Protein AF-A0A959Y8B1-F1 (afdb_monomer_lite)

Sequence (65 aa):
TLLQLTALAQQGTGVRGRVTDEGGAPVPYANVAVLALPDSGLVTGGITNEEGRFRVPVDPGSYAV

Foldseek 3Di:
DDDDPPDPPCPADWDKDADADPVRQGDFQDKAFKAAPDVRHTDDIDGAHNRRIDTDHDDDHDIDD

pLDDT: mean 86.55, std 16.84, range [43.25, 98.5]

Secondary structure (DSSP, 8-state):
-------------EEEEE-B-TTS-B-TT-EEEEEETTT--EEEEEE--TTSEEEEE--SS-EE-

Structure (mmCIF, N/CA/C/O backbone):
data_AF-A0A959Y8B1-F1
#
_entry.id   AF-A0A959Y8B1-F1
#
loop_
_atom_site.group_PDB
_atom_site.id
_atom_site.type_symbol
_atom_site.label_atom_id
_atom_site.label_alt_id
_atom_site.label_comp_id
_atom_site.label_asym_id
_atom_site.label_entity_id
_atom_site.label_seq_id
_atom_site.pdbx_PDB_ins_code
_atom_site.Cartn_x
_atom_site.Cartn_y
_atom_site.Cartn_z
_atom_site.occupancy
_atom_site.B_iso_or_equiv
_atom_site.auth_seq_id
_atom_site.auth_comp_id
_atom_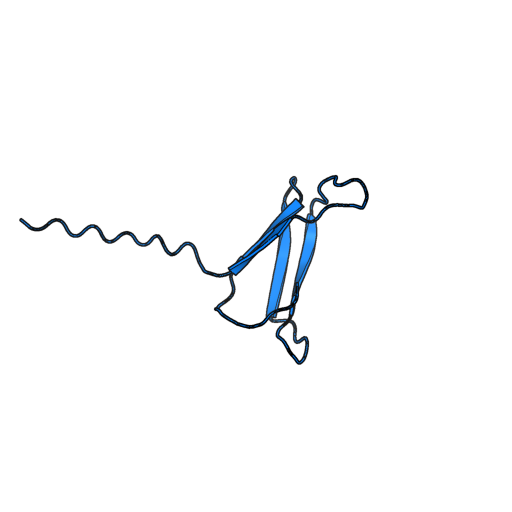site.auth_asym_id
_atom_site.auth_atom_id
_atom_site.pdbx_PDB_model_num
ATOM 1 N N . THR A 1 1 ? 0.853 39.603 -23.513 1.00 46.47 1 THR A N 1
ATOM 2 C CA . THR A 1 1 ? 1.546 38.825 -22.467 1.00 46.47 1 THR A CA 1
ATOM 3 C C . THR A 1 1 ? 0.859 37.484 -22.339 1.00 46.47 1 THR A C 1
ATOM 5 O O . THR A 1 1 ? -0.346 37.475 -22.136 1.00 46.47 1 THR A O 1
ATOM 8 N N . LEU A 1 2 ? 1.569 36.376 -22.552 1.00 43.25 2 LEU A N 1
ATOM 9 C CA . LEU A 1 2 ? 1.011 35.022 -22.475 1.00 43.25 2 LEU A CA 1
ATOM 10 C C . LEU A 1 2 ? 1.251 34.477 -21.057 1.00 43.25 2 LEU A C 1
ATOM 12 O O . LEU A 1 2 ? 2.401 34.404 -20.632 1.00 43.25 2 LEU A O 1
ATOM 16 N N . LEU A 1 3 ? 0.193 34.133 -20.318 1.00 48.75 3 LEU A N 1
ATOM 17 C CA . LEU A 1 3 ? 0.313 33.418 -19.044 1.00 48.75 3 LEU A CA 1
ATOM 18 C C . LEU A 1 3 ? 0.497 31.927 -19.355 1.00 48.75 3 LEU A C 1
ATOM 20 O O . LEU A 1 3 ? -0.418 31.294 -19.876 1.00 48.75 3 LEU A O 1
ATOM 24 N N . GLN A 1 4 ? 1.661 31.359 -19.046 1.00 51.09 4 GLN A N 1
ATOM 25 C CA . GLN A 1 4 ? 1.816 29.906 -18.993 1.00 51.09 4 GLN A CA 1
ATOM 26 C C . GLN A 1 4 ? 1.464 29.436 -17.576 1.00 51.09 4 GLN A C 1
ATOM 28 O O . GLN A 1 4 ? 2.186 29.737 -16.629 1.00 51.09 4 GLN A O 1
ATOM 33 N N . LEU A 1 5 ? 0.346 28.717 -17.424 1.00 52.75 5 LEU A N 1
ATOM 34 C CA . LEU A 1 5 ? 0.082 27.909 -16.231 1.00 52.75 5 LEU A CA 1
ATOM 35 C C . LEU A 1 5 ? 0.727 26.536 -16.436 1.00 52.75 5 LEU A C 1
ATOM 37 O O . LEU A 1 5 ? 0.148 25.653 -17.065 1.00 52.75 5 LEU A O 1
ATOM 41 N N . THR A 1 6 ? 1.919 26.335 -15.891 1.00 58.69 6 THR A N 1
ATOM 42 C CA . THR A 1 6 ? 2.473 24.993 -15.697 1.00 58.69 6 THR A CA 1
ATOM 43 C C . THR A 1 6 ? 1.898 24.414 -14.409 1.00 58.69 6 THR A C 1
ATOM 45 O O . THR A 1 6 ? 2.419 24.621 -13.316 1.00 58.69 6 THR A O 1
ATOM 48 N N . ALA A 1 7 ? 0.786 23.688 -14.522 1.00 58.78 7 ALA A N 1
ATOM 49 C CA . ALA A 1 7 ? 0.291 22.854 -13.434 1.00 58.78 7 ALA A CA 1
ATOM 50 C C . ALA A 1 7 ? 1.120 21.559 -13.377 1.00 58.78 7 ALA A C 1
ATOM 52 O O . ALA A 1 7 ? 0.845 20.606 -14.102 1.00 58.78 7 ALA A O 1
ATOM 53 N N . LEU A 1 8 ? 2.134 21.500 -12.510 1.00 58.16 8 LEU A N 1
ATOM 54 C CA . LEU A 1 8 ? 2.817 20.247 -12.159 1.00 58.16 8 LEU A CA 1
ATOM 55 C C . LEU A 1 8 ? 1.947 19.452 -11.169 1.00 58.16 8 LEU A C 1
ATOM 57 O O . LEU A 1 8 ? 2.279 19.314 -9.997 1.00 58.16 8 LEU A O 1
ATOM 61 N N . ALA A 1 9 ? 0.785 18.975 -11.618 1.00 50.41 9 ALA A N 1
ATOM 62 C CA . ALA A 1 9 ? -0.157 18.227 -10.781 1.00 50.41 9 ALA A CA 1
ATOM 63 C C . ALA A 1 9 ? -0.127 16.711 -11.032 1.00 50.41 9 ALA A C 1
ATOM 65 O O . ALA A 1 9 ? -1.079 16.016 -10.677 1.00 50.41 9 ALA A O 1
ATOM 66 N N . GLN A 1 10 ? 0.956 16.161 -11.593 1.00 52.41 10 GLN A N 1
ATOM 67 C CA . GLN A 1 10 ? 1.156 14.709 -11.588 1.00 52.41 10 GLN A CA 1
ATOM 68 C C . GLN A 1 10 ? 1.621 14.286 -10.184 1.00 52.41 10 GLN A C 1
ATOM 70 O O . GLN A 1 10 ? 2.776 13.940 -9.956 1.00 52.41 10 GLN A O 1
ATOM 75 N N . GLN A 1 11 ? 0.721 14.373 -9.201 1.00 52.28 11 GLN A N 1
ATOM 76 C CA . GLN A 1 11 ? 0.910 13.750 -7.893 1.00 52.28 11 GLN A CA 1
ATOM 77 C C . GLN A 1 11 ? 1.158 12.262 -8.157 1.00 52.28 11 GLN A C 1
ATOM 79 O O . GLN A 1 11 ? 0.234 11.576 -8.595 1.00 52.28 11 GLN A O 1
ATOM 84 N N . GLY A 1 12 ? 2.407 11.823 -7.973 1.00 57.16 12 GLY A N 1
ATOM 85 C CA . GLY A 1 12 ? 3.001 10.632 -8.589 1.00 57.16 12 GLY A CA 1
ATOM 86 C C . GLY A 1 12 ? 2.072 9.431 -8.747 1.00 57.16 12 GLY A C 1
ATOM 87 O O . GLY A 1 12 ? 1.283 9.110 -7.852 1.00 57.16 12 GLY A O 1
ATOM 88 N N . THR A 1 13 ? 2.177 8.760 -9.894 1.00 72.00 13 THR A N 1
ATOM 89 C CA . THR A 1 13 ? 1.576 7.440 -10.103 1.00 72.00 13 THR A CA 1
ATOM 90 C C . THR A 1 13 ? 2.025 6.496 -8.984 1.00 72.00 13 THR A C 1
ATOM 92 O O . THR A 1 13 ? 3.120 6.626 -8.439 1.00 72.00 13 THR A O 1
ATOM 95 N N . GLY A 1 14 ? 1.139 5.609 -8.547 1.00 84.31 14 GLY A N 1
ATOM 96 C CA . GLY A 1 14 ? 1.447 4.708 -7.445 1.00 84.31 14 GLY A CA 1
ATOM 97 C C . GLY A 1 14 ? 0.237 3.914 -6.990 1.00 84.31 14 GLY A C 1
ATOM 98 O O . GLY A 1 14 ? -0.907 4.266 -7.303 1.00 84.31 14 GLY A O 1
ATOM 99 N N . VAL A 1 15 ? 0.493 2.851 -6.233 1.00 90.38 15 VAL A N 1
ATOM 100 C CA . VAL A 1 15 ? -0.567 2.008 -5.683 1.00 90.38 15 VAL A CA 1
ATOM 101 C C . VAL A 1 15 ? -1.099 2.639 -4.403 1.00 90.38 15 VAL A C 1
ATOM 103 O O . VAL A 1 15 ? -0.348 3.132 -3.561 1.00 90.38 15 VAL A O 1
ATOM 106 N N . ARG A 1 16 ? -2.423 2.657 -4.263 1.00 93.19 16 ARG A N 1
ATOM 107 C CA . ARG A 1 16 ? -3.111 3.164 -3.076 1.00 93.19 16 ARG A CA 1
ATOM 108 C C . ARG A 1 16 ? -4.223 2.213 -2.677 1.00 93.19 16 ARG A C 1
ATOM 110 O O . ARG A 1 16 ? -4.866 1.627 -3.544 1.00 93.19 16 ARG A O 1
ATOM 117 N N . GLY A 1 17 ? -4.494 2.136 -1.384 1.00 94.44 17 GLY A N 1
ATOM 118 C CA . GLY A 1 17 ? -5.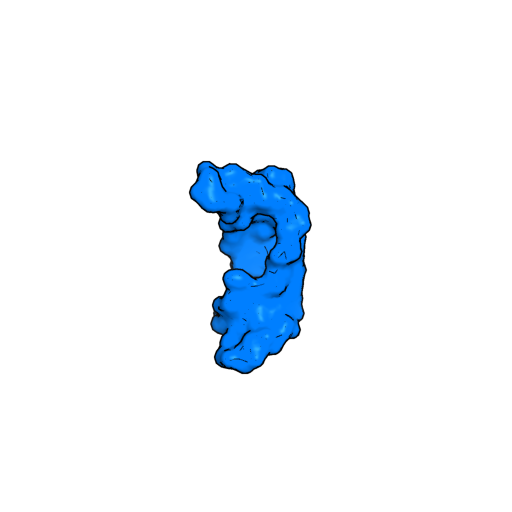538 1.271 -0.857 1.00 94.44 17 GLY A CA 1
ATOM 119 C C . GLY A 1 17 ? -5.875 1.578 0.593 1.00 94.44 17 GLY A C 1
ATOM 120 O O . GLY A 1 17 ? -5.369 2.540 1.181 1.00 94.44 17 GLY A O 1
ATOM 121 N N . ARG A 1 18 ? -6.771 0.762 1.148 1.00 97.56 18 ARG A N 1
ATOM 122 C CA . ARG A 1 18 ? -7.156 0.776 2.557 1.00 97.56 18 ARG A CA 1
ATOM 123 C C . ARG A 1 18 ? -7.163 -0.658 3.070 1.00 97.56 18 ARG A C 1
ATOM 125 O O . ARG A 1 18 ? -7.782 -1.508 2.443 1.00 97.56 18 ARG A O 1
ATOM 132 N N . VAL A 1 19 ? -6.496 -0.892 4.190 1.00 97.62 19 VAL A N 1
ATOM 133 C CA . VAL A 1 19 ? -6.495 -2.172 4.897 1.00 97.62 19 VAL A CA 1
ATOM 134 C C . VAL A 1 19 ? -7.545 -2.109 5.997 1.00 97.62 19 VAL A C 1
ATOM 136 O O . VAL A 1 19 ? -7.562 -1.170 6.799 1.00 97.62 19 VAL A O 1
ATOM 139 N N . THR A 1 20 ? -8.427 -3.101 6.012 1.00 98.25 20 THR A N 1
ATOM 140 C CA . THR A 1 20 ? -9.447 -3.284 7.044 1.00 98.25 20 THR A CA 1
ATOM 141 C C . THR A 1 20 ? -9.403 -4.710 7.575 1.00 98.25 20 THR A C 1
ATOM 143 O O . THR A 1 20 ? -8.994 -5.617 6.852 1.00 98.25 20 THR A O 1
ATOM 146 N N . ASP A 1 21 ? -9.826 -4.907 8.819 1.00 97.88 21 ASP A N 1
ATOM 147 C CA . ASP A 1 21 ? -10.074 -6.241 9.365 1.00 97.88 21 ASP A CA 1
ATOM 148 C C . ASP A 1 21 ? -11.394 -6.835 8.831 1.00 97.88 21 ASP A C 1
ATOM 150 O O . ASP A 1 21 ? -12.082 -6.235 7.998 1.00 97.88 21 ASP A O 1
ATOM 154 N N . GLU A 1 22 ? -11.755 -8.025 9.312 1.00 97.06 22 GLU A N 1
ATOM 155 C CA . GLU A 1 22 ? -12.986 -8.731 8.927 1.00 97.06 22 GLU A CA 1
ATOM 156 C C . GLU A 1 22 ? -14.267 -7.957 9.289 1.00 97.06 22 GLU A C 1
ATOM 158 O O . GLU A 1 22 ? -15.294 -8.111 8.629 1.00 97.06 22 GLU A O 1
ATOM 163 N N . GLY A 1 23 ? -14.209 -7.099 10.313 1.00 97.19 23 GLY A N 1
ATOM 164 C CA . GLY A 1 23 ? -15.304 -6.223 10.727 1.00 97.19 23 GLY A CA 1
ATOM 165 C C . GLY A 1 23 ? -15.375 -4.914 9.937 1.00 97.19 23 GLY A C 1
ATOM 166 O O . GLY A 1 23 ? -16.276 -4.106 10.168 1.00 97.19 23 GLY A O 1
ATOM 167 N N . GLY A 1 24 ? -14.438 -4.681 9.013 1.00 96.75 24 GLY A N 1
ATOM 168 C CA . GLY A 1 24 ? -14.327 -3.443 8.248 1.00 96.75 24 GLY A CA 1
ATOM 169 C C . GLY A 1 24 ? -13.664 -2.293 9.014 1.00 96.75 24 GLY A C 1
ATOM 170 O O . GLY A 1 24 ? -13.630 -1.167 8.503 1.00 96.75 24 GLY A O 1
ATOM 171 N N . ALA A 1 25 ? -13.127 -2.539 10.213 1.00 98.06 25 ALA A N 1
ATOM 172 C CA . ALA A 1 25 ? -12.390 -1.529 10.960 1.00 98.06 25 ALA A CA 1
ATOM 173 C C . ALA A 1 25 ? -11.015 -1.298 10.310 1.00 98.06 25 ALA A C 1
ATOM 175 O O . ALA A 1 25 ? -10.399 -2.244 9.815 1.00 98.06 25 ALA A O 1
ATOM 176 N N . PRO A 1 26 ? -10.518 -0.049 10.254 1.00 98.31 26 PRO A N 1
ATOM 177 C CA . PRO A 1 26 ? -9.216 0.234 9.665 1.00 98.31 26 PRO A CA 1
ATOM 178 C C . PRO A 1 26 ? -8.090 -0.428 10.462 1.00 98.31 26 PRO A C 1
ATOM 180 O O . PRO A 1 26 ? -8.095 -0.379 11.690 1.00 98.31 26 PRO A O 1
ATOM 183 N N . VAL A 1 27 ? -7.097 -0.977 9.760 1.00 98.38 27 VAL A N 1
ATOM 184 C CA . VAL A 1 27 ? -5.886 -1.521 10.392 1.00 98.38 27 VAL A CA 1
ATOM 185 C C . VAL A 1 27 ? -4.754 -0.497 10.278 1.00 98.38 27 VAL A C 1
ATOM 187 O O . VAL A 1 27 ? -4.193 -0.332 9.187 1.00 98.38 27 VAL A O 1
ATOM 190 N N . PRO A 1 28 ? -4.408 0.212 11.366 1.00 98.38 28 PRO A N 1
ATOM 191 C C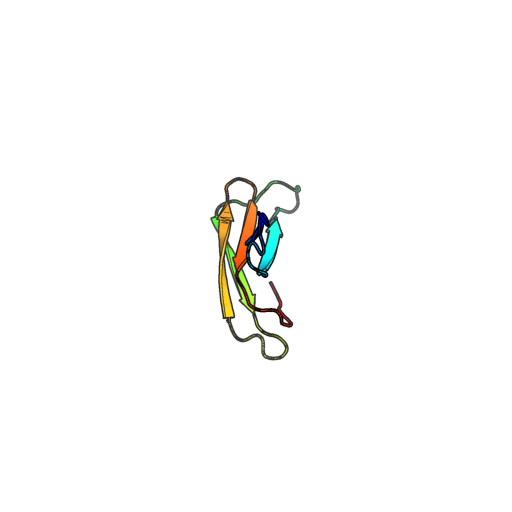A . PRO A 1 28 ? -3.332 1.187 11.356 1.00 98.38 28 PRO A CA 1
ATOM 192 C C . PRO A 1 28 ? -1.962 0.516 11.446 1.00 98.38 28 PRO A C 1
ATOM 194 O O . PRO A 1 28 ? -1.814 -0.559 12.024 1.00 98.38 28 PRO A O 1
ATOM 197 N N . TYR A 1 29 ? -0.951 1.180 10.891 1.00 98.00 29 TYR A N 1
ATOM 198 C CA . TYR A 1 29 ? 0.451 0.769 10.946 1.00 98.00 29 TYR A CA 1
ATOM 199 C C . TYR A 1 29 ? 0.752 -0.641 10.405 1.00 98.00 29 TYR A C 1
ATOM 201 O O . TYR A 1 29 ? 1.763 -1.249 10.755 1.00 98.00 29 TYR A O 1
ATOM 209 N N . ALA A 1 30 ? -0.106 -1.162 9.527 1.00 97.88 30 ALA A N 1
ATOM 210 C CA . ALA A 1 30 ? 0.127 -2.407 8.816 1.00 97.88 30 ALA A CA 1
ATOM 211 C C . ALA A 1 30 ? 1.220 -2.210 7.763 1.00 97.88 30 ALA A C 1
ATOM 213 O O . ALA A 1 30 ? 1.210 -1.220 7.026 1.00 97.88 30 ALA A O 1
ATOM 214 N N . ASN A 1 31 ? 2.130 -3.177 7.665 1.00 97.88 31 ASN A N 1
ATOM 215 C CA . ASN A 1 31 ? 3.118 -3.212 6.595 1.00 97.88 31 ASN A CA 1
ATOM 216 C C . ASN A 1 31 ? 2.443 -3.600 5.278 1.00 97.88 31 ASN A C 1
ATOM 218 O O . ASN A 1 31 ? 1.686 -4.567 5.218 1.00 97.88 31 ASN A O 1
ATOM 222 N N . VAL A 1 32 ? 2.765 -2.864 4.221 1.00 96.88 32 VAL A N 1
ATOM 223 C CA . VAL A 1 32 ? 2.321 -3.120 2.852 1.00 96.88 32 VAL A CA 1
ATOM 224 C C . VAL A 1 32 ? 3.557 -3.363 2.000 1.00 96.88 32 VAL A C 1
ATOM 226 O O . VAL A 1 32 ? 4.480 -2.548 2.018 1.00 96.88 32 VAL A O 1
ATOM 229 N N . ALA A 1 33 ? 3.574 -4.459 1.248 1.00 95.94 33 ALA A N 1
ATOM 230 C CA . ALA A 1 33 ? 4.622 -4.760 0.280 1.00 95.94 33 ALA A CA 1
ATOM 231 C C . ALA A 1 33 ? 4.051 -4.640 -1.132 1.00 95.94 33 ALA A C 1
ATOM 233 O O . ALA A 1 33 ? 2.930 -5.060 -1.382 1.00 95.94 33 ALA A O 1
ATOM 234 N N . VAL A 1 34 ? 4.824 -4.078 -2.055 1.00 94.50 34 VAL A N 1
ATOM 235 C CA . VAL A 1 34 ? 4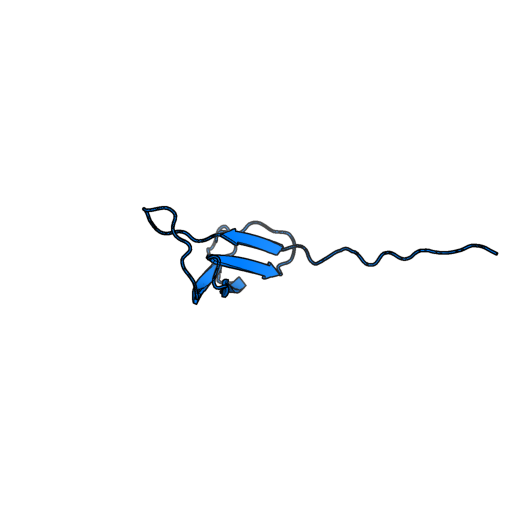.485 -4.056 -3.478 1.00 94.50 34 VAL A CA 1
ATOM 236 C C . VAL A 1 34 ? 5.440 -4.997 -4.193 1.00 94.50 34 VAL A C 1
ATOM 238 O O . VAL A 1 34 ? 6.656 -4.784 -4.177 1.00 94.50 34 VAL A O 1
ATOM 241 N N . LEU A 1 35 ? 4.887 -6.040 -4.802 1.00 95.00 35 LEU A N 1
ATOM 242 C CA . LEU A 1 35 ? 5.631 -7.085 -5.494 1.00 95.00 35 LEU A CA 1
ATOM 243 C C . LEU A 1 35 ? 5.448 -6.942 -7.006 1.00 95.00 35 LEU A C 1
ATOM 245 O O . LEU A 1 35 ? 4.328 -6.736 -7.474 1.00 95.00 35 LEU A O 1
ATOM 249 N N . ALA A 1 36 ? 6.526 -7.055 -7.777 1.00 93.06 36 ALA A N 1
ATOM 250 C CA . ALA A 1 36 ? 6.461 -7.113 -9.233 1.00 93.06 36 ALA A CA 1
ATOM 251 C C . ALA A 1 36 ? 5.838 -8.437 -9.681 1.00 93.06 36 ALA A C 1
ATOM 253 O O . ALA A 1 36 ? 6.115 -9.484 -9.108 1.00 93.06 36 ALA A O 1
ATOM 254 N N . LEU A 1 37 ? 5.004 -8.410 -10.719 1.00 92.31 37 LEU A N 1
ATOM 255 C CA . LEU A 1 37 ? 4.539 -9.628 -11.379 1.00 92.31 37 LEU A CA 1
ATOM 256 C C . LEU A 1 37 ? 5.348 -9.887 -12.661 1.00 92.31 37 LEU A C 1
ATOM 258 O O . LEU A 1 37 ? 5.709 -8.930 -13.351 1.00 92.31 37 LEU A O 1
ATOM 262 N N . PRO A 1 38 ? 5.584 -11.163 -13.028 1.00 92.56 38 PRO A N 1
ATOM 263 C CA . PRO A 1 38 ? 5.023 -12.373 -12.410 1.00 92.56 38 PRO A CA 1
ATOM 264 C C . PRO A 1 38 ? 5.896 -13.027 -11.325 1.00 92.56 38 PRO A C 1
ATOM 266 O O . PRO A 1 38 ? 5.455 -13.996 -10.715 1.00 92.56 38 PRO A O 1
ATOM 269 N N . ASP A 1 39 ? 7.125 -12.563 -11.107 1.00 92.94 39 ASP A N 1
ATOM 270 C CA . ASP A 1 39 ? 8.115 -13.241 -10.257 1.00 92.94 39 ASP A CA 1
ATOM 271 C C . ASP A 1 39 ? 8.015 -12.901 -8.758 1.00 92.94 39 ASP A C 1
ATOM 273 O O . ASP A 1 39 ? 8.741 -13.475 -7.945 1.00 92.94 39 ASP A O 1
ATOM 277 N N . SER A 1 40 ? 7.089 -12.018 -8.377 1.00 94.69 40 SER A N 1
ATOM 278 C CA . SER A 1 40 ? 6.825 -11.582 -7.001 1.00 94.69 40 SER A CA 1
ATOM 279 C C . SER A 1 40 ? 8.031 -10.940 -6.306 1.00 94.69 40 SER A C 1
ATOM 281 O O . SER A 1 40 ? 8.106 -10.931 -5.075 1.00 94.69 40 SER A O 1
ATOM 283 N N . GLY A 1 41 ? 8.975 -10.375 -7.066 1.00 95.00 41 GLY A N 1
ATOM 284 C CA . GLY A 1 41 ? 10.106 -9.639 -6.502 1.00 95.00 41 GLY A CA 1
ATOM 285 C C . GLY A 1 41 ? 9.647 -8.400 -5.727 1.00 95.00 41 GLY A C 1
ATOM 286 O O . GLY A 1 41 ? 8.810 -7.639 -6.211 1.00 95.00 41 GLY A O 1
ATOM 287 N N . LEU A 1 42 ? 10.192 -8.168 -4.527 1.00 93.56 42 LEU A N 1
ATOM 288 C CA . LEU A 1 42 ? 9.880 -6.966 -3.746 1.00 93.56 42 LEU A CA 1
ATOM 289 C C . L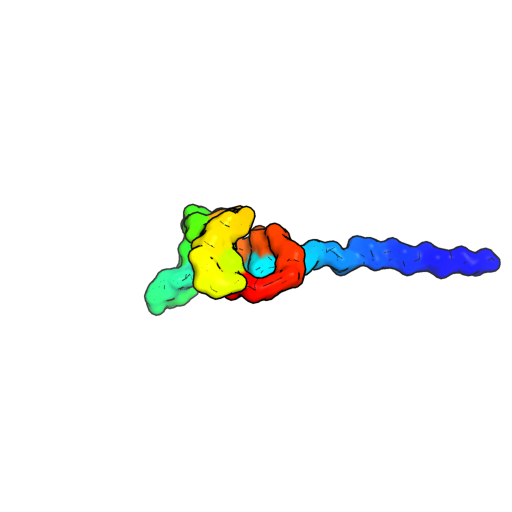EU A 1 42 ? 10.399 -5.723 -4.475 1.00 93.56 42 LEU A C 1
ATOM 291 O O . LEU A 1 42 ? 11.597 -5.594 -4.712 1.00 93.56 42 LEU A O 1
ATOM 295 N N . VAL A 1 43 ? 9.493 -4.794 -4.783 1.00 92.50 43 VAL A N 1
ATOM 296 C CA . VAL A 1 43 ? 9.827 -3.504 -5.403 1.00 92.50 43 VAL A CA 1
ATOM 297 C C . VAL A 1 43 ? 10.005 -2.437 -4.331 1.00 92.50 43 VAL A C 1
ATOM 299 O O . VAL A 1 43 ? 11.010 -1.735 -4.300 1.00 92.50 43 VAL A O 1
ATOM 302 N N . THR A 1 44 ? 9.017 -2.306 -3.445 1.00 93.81 44 THR A N 1
ATOM 303 C CA . THR A 1 44 ? 8.995 -1.311 -2.367 1.00 93.81 44 THR A CA 1
ATOM 304 C C . THR A 1 44 ? 7.925 -1.681 -1.331 1.00 93.81 44 THR A C 1
ATOM 306 O O . THR A 1 44 ? 7.272 -2.720 -1.441 1.00 93.81 44 THR A O 1
ATOM 309 N N . GLY A 1 45 ? 7.724 -0.837 -0.323 1.00 93.50 45 GLY A N 1
ATOM 310 C CA . GLY A 1 45 ? 6.678 -1.001 0.673 1.00 93.50 45 GLY A CA 1
ATOM 311 C C . GLY A 1 45 ? 6.280 0.310 1.339 1.00 93.50 45 GLY A C 1
ATOM 312 O O . GLY A 1 45 ? 6.821 1.379 1.060 1.00 93.50 45 GLY A O 1
ATOM 313 N N . GLY A 1 46 ? 5.302 0.217 2.226 1.00 94.94 46 GLY A N 1
ATOM 314 C CA . GLY A 1 46 ? 4.807 1.334 3.010 1.00 94.94 46 GLY A CA 1
ATOM 315 C C . GLY A 1 46 ? 4.101 0.854 4.265 1.00 94.94 46 GLY A C 1
ATOM 316 O O . GLY A 1 46 ? 4.033 -0.341 4.546 1.00 94.94 46 GLY A O 1
ATOM 317 N N . ILE A 1 47 ? 3.574 1.809 5.016 1.00 97.44 47 ILE A N 1
ATOM 318 C CA . ILE A 1 47 ? 2.842 1.556 6.251 1.00 97.44 47 ILE A CA 1
ATOM 319 C C . ILE A 1 47 ? 1.492 2.267 6.151 1.00 97.44 47 ILE A C 1
ATOM 321 O O . ILE A 1 47 ? 1.413 3.378 5.616 1.00 97.44 47 ILE A O 1
ATOM 325 N N . THR A 1 48 ? 0.421 1.631 6.624 1.00 98.31 48 THR A N 1
ATOM 326 C CA . THR A 1 48 ? -0.899 2.269 6.679 1.00 98.31 48 THR A CA 1
ATOM 327 C C . THR A 1 48 ? -0.960 3.348 7.763 1.00 98.31 48 THR A C 1
ATOM 329 O O . THR A 1 48 ? -0.361 3.225 8.830 1.00 98.31 48 THR A O 1
ATOM 332 N N . ASN A 1 49 ? -1.707 4.423 7.510 1.00 98.38 49 ASN A N 1
ATOM 333 C CA . ASN A 1 49 ? -1.994 5.442 8.522 1.00 98.38 49 ASN A CA 1
ATOM 334 C C . ASN A 1 49 ? -3.104 4.992 9.496 1.00 98.38 49 ASN A C 1
ATOM 336 O O . ASN A 1 49 ? -3.630 3.888 9.382 1.00 98.38 49 ASN A O 1
ATOM 340 N N . GLU A 1 50 ? -3.508 5.869 10.418 1.00 98.50 50 GLU A N 1
ATOM 341 C CA . GLU A 1 50 ? -4.575 5.620 11.406 1.00 98.50 50 GLU A CA 1
ATOM 342 C C . GLU A 1 50 ? -5.929 5.216 10.786 1.00 98.50 50 GLU A C 1
ATOM 344 O O . GLU A 1 50 ? -6.713 4.498 11.399 1.00 98.50 50 GLU A O 1
ATOM 349 N N . GLU A 1 51 ? -6.197 5.614 9.538 1.00 98.31 51 GLU A N 1
ATOM 350 C CA . GLU A 1 51 ? -7.407 5.237 8.793 1.00 98.31 51 GLU A CA 1
ATOM 351 C C . GLU A 1 51 ? -7.250 3.934 7.985 1.00 98.31 51 GLU A C 1
ATOM 353 O O . GLU A 1 51 ? -8.138 3.569 7.201 1.00 98.31 51 GLU A O 1
ATOM 358 N N . GLY A 1 52 ? -6.117 3.245 8.129 1.00 98.19 52 GLY A N 1
ATOM 359 C CA . GLY A 1 52 ? -5.757 2.054 7.365 1.00 98.19 52 GLY A CA 1
ATOM 360 C C . GLY A 1 52 ? -5.349 2.352 5.922 1.00 98.19 52 GLY A C 1
ATOM 361 O O . GLY A 1 52 ? -5.230 1.432 5.118 1.00 98.19 52 GLY A O 1
ATOM 362 N N . ARG A 1 53 ? -5.157 3.620 5.541 1.00 98.12 53 ARG A N 1
ATOM 363 C CA . ARG A 1 53 ? -4.837 4.006 4.159 1.00 98.12 53 ARG A CA 1
ATOM 364 C C . ARG A 1 53 ? -3.341 3.965 3.907 1.00 98.12 53 ARG A C 1
ATOM 366 O O . ARG A 1 53 ? -2.559 4.416 4.739 1.00 98.12 53 ARG A O 1
ATOM 373 N N . PHE A 1 54 ? -2.959 3.521 2.716 1.00 95.88 54 PHE A N 1
ATOM 374 C CA . PHE A 1 54 ? -1.582 3.589 2.237 1.00 95.88 54 PHE A CA 1
ATOM 375 C C . PHE A 1 54 ? -1.513 4.217 0.845 1.00 95.88 54 PHE A C 1
ATOM 377 O O . PHE A 1 54 ? -2.457 4.146 0.049 1.00 95.88 54 PHE A O 1
ATOM 384 N N . ARG A 1 55 ? -0.357 4.806 0.542 1.00 94.44 55 ARG A N 1
ATOM 385 C CA . ARG A 1 55 ? 0.037 5.218 -0.803 1.00 94.44 55 ARG A CA 1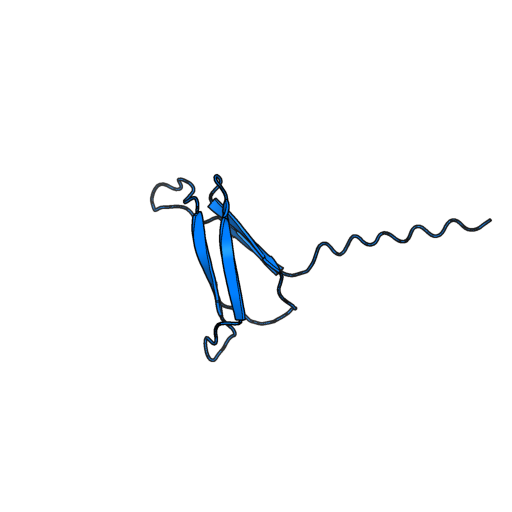
ATOM 386 C C . ARG A 1 55 ? 1.509 4.889 -0.982 1.00 94.44 55 ARG A C 1
ATOM 388 O O . ARG A 1 55 ? 2.337 5.384 -0.227 1.00 94.44 55 ARG A O 1
ATOM 395 N N . VAL A 1 56 ? 1.812 4.086 -1.990 1.00 93.06 56 VAL A N 1
ATOM 396 C CA . VAL A 1 56 ? 3.171 3.667 -2.319 1.00 93.06 56 VAL A CA 1
ATOM 397 C C . VAL A 1 56 ? 3.494 4.178 -3.726 1.00 93.06 56 VAL A C 1
ATOM 399 O O . VAL A 1 56 ? 2.897 3.702 -4.697 1.00 93.06 56 VAL A O 1
ATOM 402 N N . PRO A 1 57 ? 4.364 5.197 -3.854 1.00 91.31 57 PRO A N 1
ATOM 403 C CA . PRO A 1 57 ? 4.805 5.700 -5.150 1.00 91.31 57 PRO A CA 1
ATOM 404 C C . PRO A 1 57 ? 5.574 4.613 -5.903 1.00 91.31 57 PRO A C 1
ATOM 406 O O . PRO A 1 57 ? 6.544 4.074 -5.377 1.00 91.31 57 PRO A O 1
ATOM 409 N N . VAL A 1 58 ? 5.136 4.306 -7.122 1.00 89.94 58 VAL A N 1
ATOM 410 C CA . VAL A 1 58 ? 5.813 3.386 -8.044 1.00 89.94 58 VAL A CA 1
ATOM 411 C C . VAL A 1 58 ? 5.573 3.847 -9.476 1.00 89.94 58 VAL A C 1
ATOM 413 O O . VAL A 1 58 ? 4.536 4.448 -9.787 1.00 89.94 58 VAL A O 1
ATOM 416 N N . ASP A 1 59 ? 6.521 3.545 -10.354 1.00 90.12 59 ASP A N 1
ATOM 417 C CA . ASP A 1 59 ? 6.328 3.725 -11.789 1.00 90.12 59 ASP A CA 1
ATOM 418 C C . ASP A 1 59 ? 5.197 2.811 -12.305 1.00 90.12 59 ASP A C 1
ATOM 420 O O . ASP A 1 59 ? 4.842 1.826 -11.653 1.00 90.12 59 ASP A O 1
ATOM 424 N N . PRO A 1 60 ? 4.569 3.122 -13.453 1.00 88.94 60 PRO A N 1
ATOM 425 C CA . PRO A 1 60 ? 3.552 2.253 -14.037 1.00 88.94 60 PRO A CA 1
ATOM 426 C C . PRO A 1 60 ? 4.084 0.842 -14.330 1.00 88.94 60 PRO A C 1
ATOM 428 O O . PRO A 1 60 ? 5.121 0.676 -14.968 1.00 88.94 60 PRO A O 1
ATOM 431 N N . GLY A 1 61 ? 3.330 -0.178 -13.922 1.00 89.12 61 GLY A N 1
ATOM 432 C CA . GLY A 1 61 ? 3.712 -1.580 -14.070 1.00 89.12 61 GLY A CA 1
ATOM 433 C C . GLY A 1 61 ? 2.638 -2.534 -13.546 1.00 89.12 61 GLY A C 1
ATOM 434 O O . GLY A 1 61 ? 1.557 -2.104 -13.138 1.00 89.12 61 GLY A O 1
ATOM 435 N N . SER A 1 62 ? 2.931 -3.837 -13.584 1.00 91.44 62 SER A N 1
ATOM 436 C CA . SER A 1 62 ? 2.060 -4.888 -13.040 1.00 91.44 62 SER A CA 1
ATOM 437 C C . SER A 1 62 ? 2.561 -5.318 -11.668 1.00 91.44 62 SER A C 1
ATOM 439 O O . SER A 1 62 ? 3.686 -5.805 -11.549 1.00 91.44 62 SER A O 1
ATOM 441 N N . TYR A 1 63 ? 1.720 -5.149 -10.648 1.00 91.62 63 TYR A N 1
ATOM 442 C CA . TYR A 1 63 ? 2.093 -5.380 -9.257 1.00 91.62 63 TYR A CA 1
ATOM 443 C C . TYR A 1 63 ? 1.022 -6.157 -8.495 1.00 91.62 63 TYR A C 1
ATOM 445 O O . TYR A 1 63 ? -0.167 -6.046 -8.798 1.00 91.62 63 TYR A O 1
ATOM 453 N N . ALA A 1 64 ? 1.458 -6.885 -7.471 1.00 90.31 64 ALA A N 1
ATOM 454 C CA . ALA A 1 64 ? 0.623 -7.394 -6.390 1.00 90.31 64 ALA A CA 1
ATOM 455 C C . ALA A 1 64 ? 0.907 -6.595 -5.110 1.00 90.31 64 ALA A C 1
ATOM 457 O O . ALA A 1 64 ? 2.040 -6.152 -4.899 1.00 90.31 64 ALA A O 1
ATOM 458 N N . VAL A 1 65 ? -0.125 -6.392 -4.288 1.00 87.31 65 VAL A N 1
ATOM 459 C CA . VAL A 1 65 ? -0.073 -5.646 -3.021 1.00 87.31 65 VAL A CA 1
ATOM 460 C C . VAL A 1 65 ? -0.869 -6.378 -1.957 1.00 87.31 65 VAL A C 1
ATOM 462 O O . VAL A 1 65 ? -1.947 -6.895 -2.327 1.00 87.31 65 VAL A O 1
#

Radius of gyration: 16.1 Å; chains: 1; bounding box: 25×52×34 Å